Protein AF-A0A1Q6M4X8-F1 (afdb_monomer)

Structure (mmCIF, N/CA/C/O backbone):
data_AF-A0A1Q6M4X8-F1
#
_entry.id   AF-A0A1Q6M4X8-F1
#
loop_
_atom_site.group_PDB
_atom_site.id
_atom_site.type_symbol
_atom_site.label_atom_id
_atom_site.label_alt_id
_atom_site.label_comp_id
_atom_site.label_asym_id
_atom_site.label_entity_id
_atom_site.label_seq_id
_atom_site.pdbx_PDB_ins_code
_atom_site.Cartn_x
_atom_site.Cartn_y
_atom_site.Cartn_z
_atom_site.occupancy
_atom_site.B_iso_or_equiv
_atom_site.auth_seq_id
_atom_site.auth_comp_id
_atom_site.auth_asym_id
_atom_site.auth_atom_id
_atom_site.pdbx_PDB_model_num
ATOM 1 N N . MET A 1 1 ? 5.074 7.601 0.775 1.00 75.25 1 MET A N 1
ATOM 2 C CA . MET A 1 1 ? 4.370 6.452 0.165 1.00 75.25 1 MET A CA 1
ATOM 3 C C . MET A 1 1 ? 2.923 6.453 0.600 1.00 75.25 1 MET A C 1
ATOM 5 O O . MET A 1 1 ? 2.642 6.809 1.739 1.00 75.25 1 MET A O 1
ATOM 9 N N . ILE A 1 2 ? 2.024 6.109 -0.316 1.00 82.75 2 ILE A N 1
ATOM 10 C CA . ILE A 1 2 ? 0.602 5.937 -0.017 1.00 82.75 2 ILE A CA 1
ATOM 11 C C . ILE A 1 2 ? 0.418 4.541 0.592 1.00 82.75 2 ILE A C 1
ATOM 13 O O . ILE A 1 2 ? 1.030 3.585 0.124 1.00 82.75 2 ILE A O 1
ATOM 17 N N . TYR A 1 3 ? -0.395 4.442 1.639 1.00 90.69 3 TYR A N 1
ATOM 18 C CA . TYR A 1 3 ? -0.795 3.194 2.288 1.00 90.69 3 TYR A CA 1
ATOM 19 C C . TYR A 1 3 ? -2.284 3.263 2.619 1.00 90.69 3 TYR A C 1
ATOM 21 O O . TYR A 1 3 ? -2.838 4.357 2.785 1.00 90.69 3 TYR A O 1
ATOM 29 N N . PHE A 1 4 ? -2.946 2.111 2.708 1.00 94.19 4 PHE A N 1
ATOM 30 C CA . PHE A 1 4 ? -4.398 2.058 2.838 1.00 94.19 4 PHE A CA 1
ATOM 31 C C . PHE A 1 4 ? -4.897 2.685 4.145 1.00 94.19 4 PHE A C 1
ATOM 33 O O . PHE A 1 4 ? -5.948 3.320 4.163 1.00 94.19 4 PHE A O 1
ATOM 40 N N . GLY A 1 5 ? -4.111 2.591 5.222 1.00 93.69 5 GLY A N 1
ATOM 41 C CA . GLY A 1 5 ? -4.418 3.208 6.516 1.00 93.69 5 GLY A CA 1
ATOM 42 C C . GLY A 1 5 ? -4.807 4.691 6.438 1.00 93.69 5 GLY A C 1
ATOM 43 O O . GLY A 1 5 ? -5.694 5.111 7.177 1.00 93.69 5 GLY A O 1
ATOM 44 N N . LYS A 1 6 ? -4.239 5.464 5.499 1.00 92.62 6 LYS A N 1
ATOM 45 C CA . LYS A 1 6 ? -4.636 6.864 5.273 1.00 92.62 6 LYS A CA 1
ATOM 46 C C . LYS A 1 6 ? -6.071 6.981 4.744 1.00 92.62 6 LYS A C 1
ATOM 48 O O . LYS A 1 6 ? -6.849 7.751 5.290 1.00 92.62 6 LYS A O 1
ATOM 53 N N . TYR A 1 7 ? -6.440 6.167 3.752 1.00 93.88 7 TYR A N 1
ATOM 54 C CA . TYR A 1 7 ? -7.814 6.115 3.233 1.00 93.88 7 TYR A CA 1
ATOM 55 C C . TYR A 1 7 ? -8.805 5.663 4.302 1.00 93.88 7 TYR A C 1
ATOM 57 O O . TYR A 1 7 ? -9.905 6.199 4.398 1.00 93.88 7 TYR A O 1
ATOM 65 N N . LEU A 1 8 ? -8.411 4.684 5.121 1.00 94.69 8 LEU A N 1
ATOM 66 C CA . LEU A 1 8 ? -9.247 4.225 6.222 1.00 94.69 8 LEU A CA 1
ATOM 67 C C . LEU A 1 8 ? -9.451 5.336 7.258 1.00 94.69 8 LEU A C 1
ATOM 69 O O . LEU A 1 8 ? -10.559 5.502 7.753 1.00 94.69 8 LEU A O 1
ATOM 73 N N . LYS A 1 9 ? -8.416 6.128 7.553 1.00 94.75 9 LYS A N 1
ATOM 74 C CA . LYS A 1 9 ? -8.526 7.280 8.452 1.00 94.75 9 LYS A CA 1
ATOM 75 C C . LYS A 1 9 ? -9.520 8.316 7.920 1.00 94.75 9 LYS A C 1
ATOM 77 O O . LYS A 1 9 ? -10.431 8.691 8.653 1.00 94.75 9 LYS A O 1
ATOM 82 N N . ASP A 1 10 ? -9.394 8.691 6.648 1.00 94.44 10 ASP A N 1
ATOM 83 C CA . ASP A 1 10 ? -10.303 9.640 5.994 1.00 94.44 10 ASP A CA 1
ATOM 84 C C . ASP A 1 10 ? -11.755 9.115 6.001 1.00 94.44 10 ASP A C 1
ATOM 86 O O . ASP A 1 10 ? -12.697 9.859 6.273 1.00 94.44 10 ASP A O 1
ATOM 90 N N . TYR A 1 11 ? -11.948 7.807 5.780 1.00 95.38 11 TYR A N 1
ATOM 91 C CA . TYR A 1 11 ? -13.258 7.155 5.872 1.00 95.38 11 TYR A CA 1
ATOM 92 C C . TYR A 1 11 ? -13.867 7.242 7.280 1.00 95.38 11 TYR A C 1
ATOM 94 O O . TYR A 1 11 ? -15.061 7.521 7.416 1.00 95.38 11 TYR A O 1
ATOM 102 N N . LEU A 1 12 ? -13.071 6.991 8.326 1.00 95.69 12 LEU A N 1
ATOM 103 C CA . LEU A 1 12 ? -13.531 7.055 9.716 1.00 95.69 12 LEU A CA 1
ATOM 104 C C . LEU A 1 12 ? -13.944 8.475 10.106 1.00 95.69 12 LEU A C 1
ATOM 106 O O . LEU A 1 12 ? -14.995 8.652 10.721 1.00 95.69 12 LEU A O 1
ATOM 110 N N . GLU A 1 13 ? -13.152 9.472 9.703 1.00 95.88 13 GLU A N 1
ATOM 111 C CA . GLU A 1 13 ? -13.453 10.890 9.919 1.00 95.88 13 GLU A CA 1
ATOM 112 C C . GLU A 1 13 ? -14.748 11.297 9.203 1.00 95.88 13 GLU A C 1
ATOM 114 O O . GLU A 1 13 ? -15.639 11.872 9.828 1.00 95.88 13 GLU A O 1
ATOM 119 N N . TYR A 1 14 ? -14.908 10.921 7.930 1.00 96.06 14 TYR A N 1
ATOM 120 C CA . TYR A 1 14 ? -16.125 11.198 7.158 1.00 96.06 14 TYR A CA 1
ATOM 121 C C . TYR A 1 14 ? -17.371 10.513 7.737 1.00 96.06 14 TYR A C 1
ATOM 123 O O . TYR A 1 14 ? -18.451 11.100 7.779 1.00 96.06 14 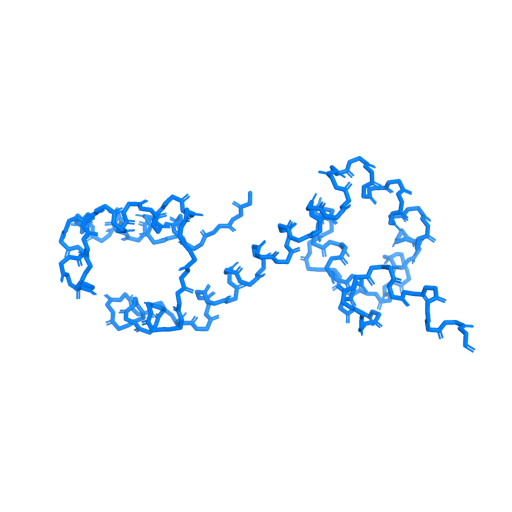TYR A O 1
ATOM 131 N N . SER A 1 15 ? -17.223 9.274 8.209 1.00 94.56 15 SER A N 1
ATOM 132 C CA . SER A 1 15 ? -18.324 8.481 8.769 1.00 94.56 15 SER A CA 1
ATOM 133 C C . SER A 1 15 ? -18.630 8.820 10.232 1.00 94.56 15 SER A C 1
ATOM 135 O O . SER A 1 15 ? -19.538 8.225 10.811 1.00 94.56 15 SER A O 1
ATOM 137 N N . ASN A 1 16 ? -17.869 9.738 10.843 1.00 95.06 16 ASN A N 1
ATOM 138 C CA . ASN A 1 16 ? -17.922 10.066 12.268 1.00 95.06 16 ASN A CA 1
ATOM 139 C C . ASN A 1 16 ? -17.802 8.822 13.179 1.00 95.06 16 ASN A C 1
ATOM 141 O O . ASN A 1 16 ? -18.467 8.721 14.210 1.00 95.06 16 ASN A O 1
ATOM 145 N N . ILE A 1 17 ? -16.969 7.853 12.780 1.00 95.94 17 ILE A N 1
ATOM 146 C CA . ILE A 1 17 ? -16.709 6.619 13.533 1.00 95.94 17 ILE A CA 1
ATOM 147 C C . ILE A 1 17 ? -15.374 6.770 14.255 1.00 95.94 17 ILE A C 1
ATOM 149 O O . ILE A 1 17 ? -14.341 7.041 13.643 1.00 95.94 17 ILE A O 1
ATOM 153 N N . SER A 1 18 ? -15.364 6.543 15.568 1.00 95.62 18 SER A N 1
ATOM 154 C CA . SER A 1 18 ? -14.112 6.587 16.328 1.00 95.62 18 SER A CA 1
ATOM 155 C C . SER A 1 18 ? -13.210 5.386 16.011 1.00 95.62 18 SER A C 1
ATOM 157 O O . SER A 1 18 ? -13.680 4.276 15.753 1.00 95.62 18 SER A O 1
ATOM 159 N N . GLN A 1 19 ? -11.888 5.569 16.106 1.00 94.38 19 GLN A N 1
ATOM 160 C CA . GLN A 1 19 ? -10.931 4.466 15.929 1.00 94.38 19 GLN A CA 1
ATOM 161 C C . GLN A 1 19 ? -11.186 3.319 16.917 1.00 94.38 19 GLN A C 1
ATOM 163 O O . GLN A 1 19 ? -11.056 2.153 16.556 1.00 94.38 19 GLN A O 1
ATOM 168 N N . THR A 1 20 ? -11.562 3.645 18.157 1.00 95.81 20 THR A N 1
ATOM 169 C CA . THR A 1 20 ? -11.877 2.668 19.208 1.00 95.81 20 THR A CA 1
ATOM 170 C C . THR A 1 20 ? -13.090 1.825 18.838 1.00 95.81 20 THR A C 1
ATOM 172 O O . THR A 1 20 ? -13.057 0.603 18.961 1.00 95.81 20 THR A O 1
ATOM 175 N N . GLU A 1 21 ? -14.148 2.467 18.347 1.00 96.00 21 GLU A N 1
ATOM 176 C CA . GLU A 1 21 ? -15.356 1.779 17.903 1.00 96.00 21 GLU A CA 1
ATOM 177 C C . GLU A 1 21 ? -15.077 0.887 16.691 1.00 96.00 21 GLU A C 1
ATOM 179 O O . GLU A 1 21 ? -15.477 -0.277 16.670 1.00 96.00 21 GLU A O 1
ATOM 184 N N . PHE A 1 22 ? -14.342 1.391 15.697 1.00 96.50 22 PHE A N 1
ATOM 185 C CA . PHE A 1 22 ? -13.997 0.596 14.522 1.00 96.50 22 PHE A CA 1
ATOM 186 C C . PHE A 1 22 ? -13.084 -0.590 14.876 1.00 96.50 22 PHE A C 1
ATOM 188 O O . PHE A 1 22 ? -13.282 -1.690 14.365 1.00 96.50 22 PHE A O 1
ATOM 195 N N . ALA A 1 23 ? -12.137 -0.408 15.804 1.00 96.25 23 ALA A N 1
ATOM 196 C CA . ALA A 1 23 ? -11.296 -1.489 16.325 1.00 96.25 23 ALA A CA 1
ATOM 197 C C . ALA A 1 23 ? -12.129 -2.586 17.001 1.00 96.25 23 ALA A C 1
ATOM 199 O O . ALA A 1 23 ? -11.926 -3.769 16.727 1.00 96.25 23 ALA A O 1
ATOM 200 N N . MET A 1 24 ? -13.117 -2.192 17.812 1.00 96.25 24 MET A N 1
ATOM 201 C CA . MET A 1 24 ? -14.055 -3.117 18.446 1.00 96.25 24 MET A CA 1
ATOM 202 C C . MET A 1 24 ? -14.865 -3.904 17.404 1.00 96.25 24 MET A C 1
ATOM 204 O O . MET A 1 24 ? -14.963 -5.123 17.514 1.00 96.25 24 MET A O 1
ATOM 208 N N . ARG A 1 25 ? -15.383 -3.240 16.359 1.00 94.94 25 ARG A N 1
ATOM 209 C CA . ARG A 1 25 ? -16.110 -3.897 15.251 1.00 94.94 25 ARG A CA 1
ATOM 210 C C . ARG A 1 25 ? -15.231 -4.872 14.458 1.00 94.94 25 ARG A C 1
ATOM 212 O O . ARG A 1 25 ? -15.727 -5.888 13.985 1.00 94.94 25 ARG A O 1
ATOM 219 N N . MET A 1 26 ? -13.942 -4.564 14.328 1.00 94.38 26 MET A N 1
ATOM 220 C CA . MET A 1 26 ? -12.931 -5.420 13.697 1.00 94.38 26 MET A CA 1
ATOM 221 C C . MET A 1 26 ? -12.451 -6.569 14.599 1.00 94.38 26 MET A C 1
ATOM 223 O O . MET A 1 26 ? -11.740 -7.447 14.117 1.00 94.38 26 MET A O 1
ATOM 227 N N . GLY A 1 27 ? -12.786 -6.564 15.895 1.00 94.31 27 GLY A N 1
ATOM 228 C CA . GLY A 1 27 ? -12.283 -7.548 16.857 1.00 94.31 27 GLY A CA 1
ATOM 229 C C . GLY A 1 27 ? -10.791 -7.401 17.177 1.00 94.31 27 GLY A C 1
A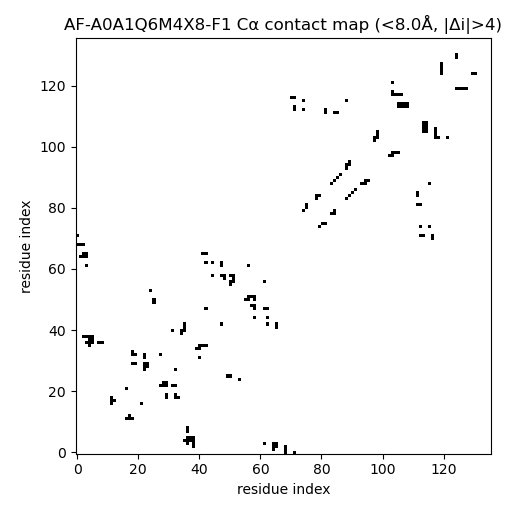TOM 230 O O . GLY A 1 27 ? -10.150 -8.378 17.559 1.00 94.31 27 GLY A O 1
ATOM 231 N N . ILE A 1 28 ? -10.218 -6.202 17.019 1.00 94.75 28 ILE A N 1
ATOM 232 C CA . ILE A 1 28 ? -8.798 -5.929 17.289 1.00 94.75 28 ILE A CA 1
ATOM 233 C C . ILE A 1 28 ? -8.619 -4.863 18.372 1.00 94.75 28 ILE A C 1
ATOM 235 O O . ILE A 1 28 ? -9.536 -4.118 18.715 1.00 94.75 28 ILE A O 1
ATOM 239 N N . THR A 1 29 ? -7.408 -4.760 18.919 1.00 95.50 29 THR A N 1
ATOM 240 C CA . THR A 1 29 ? -7.098 -3.723 19.910 1.00 95.50 29 THR A CA 1
ATOM 241 C C . THR A 1 29 ? -7.028 -2.339 19.260 1.00 95.50 29 THR A C 1
ATOM 243 O O . THR A 1 29 ? -6.618 -2.196 18.106 1.00 95.50 29 THR A O 1
ATOM 246 N N . GLN A 1 30 ? -7.345 -1.287 20.022 1.00 94.94 30 GLN A N 1
ATOM 247 C CA . GLN A 1 30 ? -7.175 0.099 19.562 1.00 94.94 30 GLN A CA 1
ATOM 248 C C . GLN A 1 30 ? -5.717 0.392 19.162 1.00 94.94 30 GLN A C 1
ATOM 250 O O . GLN A 1 30 ? -5.470 1.121 18.204 1.00 94.94 30 GLN A O 1
ATOM 255 N N . LYS A 1 31 ? -4.745 -0.219 19.855 1.00 95.62 31 LYS A N 1
ATOM 256 C CA . LYS A 1 31 ? -3.323 -0.126 19.499 1.00 95.62 31 LYS A CA 1
ATOM 257 C C . LYS A 1 31 ? -3.065 -0.667 18.090 1.00 95.62 31 LYS A C 1
ATOM 259 O O . LYS A 1 31 ? -2.445 0.026 17.292 1.00 95.62 31 LYS A O 1
ATOM 264 N N . HIS A 1 32 ? -3.576 -1.859 17.781 1.00 94.31 32 HIS A N 1
ATOM 265 C CA . HIS A 1 32 ? -3.430 -2.469 16.460 1.00 94.31 32 HIS A CA 1
ATOM 266 C C . HIS A 1 32 ? -4.118 -1.616 15.381 1.00 94.31 32 HIS A C 1
ATOM 268 O O . HIS A 1 32 ? -3.528 -1.343 14.341 1.00 94.31 32 HIS A O 1
ATOM 274 N N . MET A 1 33 ? -5.318 -1.093 15.656 1.00 95.25 33 MET A N 1
ATOM 275 C CA . MET A 1 33 ? -5.987 -0.153 14.751 1.00 95.25 33 MET A CA 1
ATOM 276 C C . MET A 1 33 ? -5.120 1.077 14.459 1.00 95.25 33 MET A C 1
ATOM 278 O O . MET A 1 33 ? -4.933 1.445 13.303 1.00 95.25 33 MET A O 1
ATOM 282 N N . ASN A 1 34 ? -4.529 1.684 15.488 1.00 94.94 34 ASN A N 1
ATOM 283 C CA . ASN A 1 34 ? -3.638 2.826 15.311 1.00 94.94 34 ASN A CA 1
ATOM 284 C C . ASN A 1 34 ? -2.388 2.466 14.484 1.00 94.94 34 ASN A C 1
ATOM 286 O O . ASN A 1 34 ? -1.928 3.269 13.678 1.00 94.94 34 ASN A O 1
ATOM 290 N N . GLU A 1 35 ? -1.831 1.266 14.640 1.00 95.00 35 GLU A N 1
ATOM 291 C CA . GLU A 1 35 ? -0.710 0.804 13.813 1.00 95.00 35 GLU A CA 1
ATOM 292 C C . GLU A 1 35 ? -1.107 0.635 12.337 1.00 95.00 35 GLU A C 1
ATOM 294 O O . GLU A 1 35 ? -0.360 1.080 11.464 1.00 95.00 35 GLU A O 1
ATOM 299 N N . ILE A 1 36 ? -2.300 0.098 12.053 1.00 93.62 36 ILE A N 1
ATOM 300 C CA . ILE A 1 36 ? -2.855 -0.004 10.690 1.00 93.62 36 ILE A CA 1
ATOM 301 C C . ILE A 1 36 ? -3.050 1.392 10.082 1.00 93.62 36 ILE A C 1
ATOM 303 O O . ILE A 1 36 ? -2.588 1.659 8.973 1.00 93.62 36 ILE A O 1
ATOM 307 N N . LEU A 1 37 ? -3.681 2.310 10.820 1.00 93.44 37 LEU A N 1
ATOM 308 C CA . LEU A 1 37 ? -3.962 3.676 10.357 1.00 93.44 37 LEU A CA 1
ATOM 309 C C . LEU A 1 37 ? -2.702 4.505 10.096 1.00 93.44 37 LEU A C 1
ATOM 311 O O . LEU A 1 37 ? -2.767 5.472 9.344 1.00 93.44 37 LEU A O 1
ATOM 315 N N . ASN A 1 38 ? -1.568 4.130 10.691 1.00 92.38 38 ASN A N 1
ATOM 316 C CA . ASN A 1 38 ? -0.269 4.763 10.460 1.00 92.38 38 ASN A CA 1
ATOM 317 C C . ASN A 1 38 ? 0.638 3.961 9.507 1.00 92.38 38 ASN A C 1
ATOM 319 O O . ASN A 1 38 ? 1.809 4.310 9.358 1.00 92.38 38 ASN A O 1
ATOM 323 N N . GLY A 1 39 ? 0.139 2.879 8.897 1.00 89.50 39 GLY A N 1
ATOM 324 C CA . GLY A 1 39 ? 0.902 2.057 7.953 1.00 89.50 39 GLY A CA 1
ATOM 325 C C . GLY A 1 39 ? 2.068 1.292 8.586 1.00 89.50 39 GLY A C 1
ATOM 326 O O . GLY A 1 39 ? 3.014 0.937 7.891 1.00 89.50 39 GLY A O 1
ATOM 327 N N . LYS A 1 40 ? 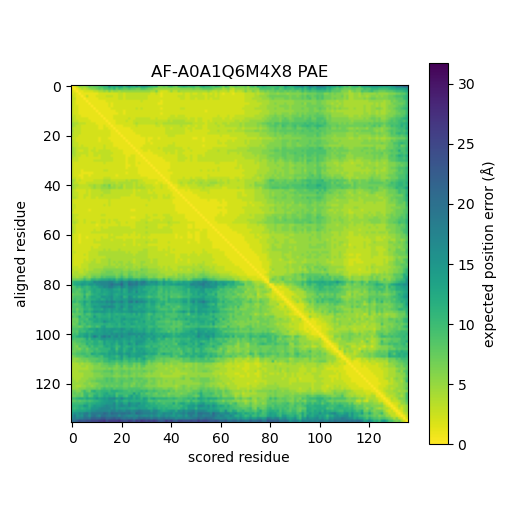2.033 1.060 9.906 1.00 89.31 40 LYS A N 1
ATOM 328 C CA . LYS A 1 40 ? 3.063 0.302 10.640 1.00 89.31 40 LYS A CA 1
ATOM 329 C C . LYS A 1 40 ? 2.845 -1.207 10.582 1.00 89.31 40 LYS A C 1
ATOM 331 O O . LYS A 1 40 ? 3.793 -1.962 10.770 1.00 89.31 40 LYS A O 1
ATOM 336 N N . THR A 1 41 ? 1.610 -1.625 10.320 1.00 88.94 41 THR A N 1
ATOM 337 C CA . THR A 1 41 ? 1.222 -3.032 10.224 1.00 88.94 41 THR A CA 1
ATOM 338 C C . THR A 1 41 ? 0.652 -3.309 8.844 1.00 88.94 41 THR A C 1
ATOM 340 O O . THR A 1 41 ? -0.194 -2.561 8.354 1.00 88.94 41 THR A O 1
ATOM 343 N N . ASN A 1 42 ? 1.111 -4.397 8.225 1.00 87.94 42 ASN A N 1
ATOM 344 C CA . ASN A 1 42 ? 0.576 -4.857 6.949 1.00 87.94 42 ASN A CA 1
ATOM 345 C C . ASN A 1 42 ? -0.858 -5.360 7.129 1.00 87.94 42 ASN A C 1
ATOM 347 O O . ASN A 1 42 ? -1.160 -6.087 8.075 1.00 87.94 42 ASN A O 1
ATOM 351 N N . ILE A 1 43 ? -1.725 -5.016 6.182 1.00 92.19 43 ILE A N 1
ATOM 352 C CA . ILE A 1 43 ? -3.104 -5.498 6.164 1.00 92.19 43 ILE A CA 1
ATOM 353 C C . ILE A 1 43 ? -3.115 -6.905 5.569 1.00 92.19 43 ILE A C 1
ATOM 355 O O . ILE A 1 43 ? -2.718 -7.108 4.422 1.00 92.19 43 ILE A O 1
ATOM 359 N N . THR A 1 44 ? -3.563 -7.888 6.349 1.00 92.50 44 THR A N 1
ATOM 360 C CA . THR A 1 44 ? -3.734 -9.264 5.865 1.00 92.50 44 THR A CA 1
ATOM 361 C C . THR A 1 44 ? -4.981 -9.388 4.986 1.00 92.50 44 THR A C 1
ATOM 363 O O . THR A 1 44 ? -5.868 -8.533 5.015 1.00 92.50 44 THR A O 1
ATOM 366 N N . LEU A 1 45 ? -5.093 -10.484 4.228 1.00 93.44 45 LEU A N 1
ATOM 367 C CA . LEU A 1 45 ? -6.297 -10.774 3.435 1.00 93.44 45 LEU A CA 1
ATOM 368 C C . LEU A 1 45 ? -7.562 -10.815 4.306 1.00 93.44 45 LEU A C 1
ATOM 370 O O . LEU A 1 45 ? -8.595 -10.272 3.925 1.00 93.44 45 LEU A O 1
ATOM 374 N N . GLU A 1 46 ? -7.460 -11.407 5.496 1.00 93.62 46 GLU A N 1
ATOM 375 C CA . GLU A 1 46 ? -8.555 -11.468 6.465 1.00 93.62 46 GLU A CA 1
ATOM 376 C C . GLU A 1 46 ? -8.948 -10.071 6.964 1.00 93.62 46 GLU A C 1
ATOM 378 O O . GLU A 1 46 ? -10.128 -9.725 6.985 1.00 93.62 46 GLU A O 1
ATOM 383 N N . MET A 1 47 ? -7.965 -9.222 7.290 1.00 94.38 47 MET A N 1
ATOM 384 C CA . MET A 1 47 ? -8.232 -7.833 7.668 1.00 94.38 47 MET A CA 1
ATOM 385 C C . MET A 1 47 ? -8.904 -7.063 6.530 1.00 94.38 47 MET A C 1
ATOM 387 O O . MET A 1 47 ? -9.864 -6.340 6.780 1.00 94.38 47 MET A O 1
ATOM 391 N N . ALA A 1 48 ? -8.442 -7.231 5.288 1.00 95.88 48 ALA A N 1
ATOM 392 C CA . ALA A 1 48 ? -9.041 -6.584 4.125 1.00 95.88 48 ALA A CA 1
ATOM 393 C C . ALA A 1 48 ? -10.502 -7.022 3.915 1.00 95.88 48 ALA A C 1
ATOM 395 O O . ALA A 1 48 ? -11.356 -6.174 3.661 1.00 95.88 48 ALA A O 1
ATOM 396 N N . ALA A 1 49 ? -10.811 -8.312 4.080 1.00 95.94 49 ALA A N 1
ATOM 397 C CA . ALA A 1 49 ? -12.180 -8.824 4.001 1.00 95.94 49 ALA A CA 1
ATOM 398 C C . ALA A 1 49 ? -13.079 -8.261 5.118 1.00 95.94 49 ALA A C 1
ATOM 400 O O . ALA A 1 49 ? -14.221 -7.869 4.869 1.00 95.94 49 ALA A O 1
ATOM 401 N N . ASN A 1 50 ? -12.556 -8.158 6.344 1.00 95.50 50 ASN A N 1
ATOM 402 C CA . ASN A 1 50 ? -13.285 -7.560 7.463 1.00 95.50 50 ASN A CA 1
ATOM 403 C C . ASN A 1 50 ? -13.539 -6.060 7.244 1.00 95.50 50 ASN A C 1
ATOM 405 O O . ASN A 1 50 ? -14.654 -5.588 7.467 1.00 95.50 50 ASN A O 1
ATOM 409 N N . ILE A 1 51 ? -12.546 -5.317 6.742 1.00 95.69 51 ILE A N 1
ATOM 410 C CA . ILE A 1 51 ? -12.706 -3.901 6.384 1.00 95.69 51 ILE A CA 1
ATOM 411 C C . ILE A 1 51 ? -13.759 -3.746 5.283 1.00 95.69 51 ILE A C 1
ATOM 413 O O . ILE A 1 51 ? -14.628 -2.885 5.406 1.00 95.69 51 ILE A O 1
ATOM 417 N N . GLU A 1 52 ? -13.737 -4.582 4.242 1.00 96.75 52 GLU A N 1
ATOM 418 C CA . GLU A 1 52 ? -14.750 -4.564 3.180 1.00 96.75 52 GLU A CA 1
ATOM 419 C C . GLU A 1 52 ? -16.153 -4.768 3.746 1.00 96.75 52 GLU A C 1
ATOM 421 O O . GLU A 1 52 ? -17.061 -3.995 3.447 1.00 96.75 52 GLU A O 1
ATOM 426 N N . ARG A 1 53 ? -16.324 -5.743 4.640 1.00 95.81 53 ARG A N 1
ATOM 427 C CA . ARG A 1 53 ? -17.610 -5.996 5.295 1.00 95.81 53 ARG A CA 1
ATOM 428 C C . ARG A 1 53 ? -18.112 -4.804 6.116 1.00 95.81 53 ARG A C 1
ATOM 430 O O . ARG A 1 53 ? -19.319 -4.595 6.193 1.00 95.81 53 ARG A O 1
ATOM 437 N N . LEU A 1 54 ? -17.215 -4.045 6.747 1.00 94.88 54 LEU A N 1
ATOM 438 C CA . LEU A 1 54 ? -17.576 -2.913 7.611 1.00 94.88 54 LEU A CA 1
ATOM 439 C C . LEU A 1 54 ? -17.714 -1.574 6.876 1.00 94.88 54 LEU A C 1
ATOM 441 O O . LEU A 1 54 ? -18.367 -0.672 7.398 1.00 94.88 54 LEU A O 1
ATOM 445 N N . THR A 1 55 ? -17.076 -1.423 5.715 1.00 94.69 55 THR A N 1
ATOM 446 C CA . THR A 1 55 ? -16.954 -0.131 5.010 1.00 94.69 55 THR A CA 1
ATOM 447 C C . THR A 1 55 ? -17.504 -0.144 3.587 1.00 94.69 55 THR A C 1
ATOM 449 O O . THR A 1 55 ? -17.719 0.911 2.999 1.00 94.69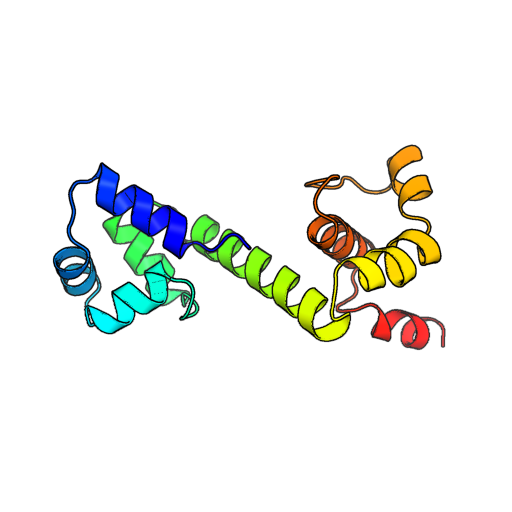 55 THR A O 1
ATOM 452 N N . GLY A 1 56 ? -17.696 -1.326 2.999 1.00 94.62 56 GLY A N 1
ATOM 453 C CA . GLY A 1 56 ? -18.006 -1.499 1.579 1.00 94.62 56 GLY A CA 1
ATOM 454 C C . GLY A 1 56 ? -16.813 -1.269 0.641 1.00 94.62 56 GLY A C 1
ATOM 455 O O . GLY A 1 56 ? -16.953 -1.419 -0.573 1.00 94.62 56 GLY A O 1
ATOM 456 N N . ILE A 1 57 ? -15.633 -0.917 1.164 1.00 95.25 57 ILE A N 1
ATOM 457 C CA . ILE A 1 57 ? -14.423 -0.740 0.359 1.00 95.25 57 ILE A CA 1
ATOM 458 C C . ILE A 1 57 ? -13.907 -2.117 -0.051 1.00 95.25 57 ILE A C 1
ATOM 460 O O . ILE A 1 57 ? -13.480 -2.897 0.794 1.00 95.25 57 ILE A O 1
ATOM 464 N N . LYS A 1 58 ? -13.909 -2.403 -1.355 1.00 96.81 58 LYS A N 1
ATOM 465 C CA . LYS A 1 58 ? -13.499 -3.709 -1.891 1.00 96.81 58 LYS A CA 1
ATOM 466 C C . LYS A 1 58 ? -12.115 -4.119 -1.389 1.00 96.81 58 LYS A C 1
ATOM 468 O O . LYS A 1 58 ? -11.145 -3.391 -1.606 1.00 96.81 58 LYS A O 1
ATOM 473 N N . SER A 1 59 ? -11.991 -5.322 -0.835 1.00 95.38 59 SER A N 1
ATOM 474 C CA . SER A 1 59 ? -10.714 -5.899 -0.391 1.00 95.38 59 SER A CA 1
ATOM 475 C C . SER A 1 59 ? -9.666 -5.919 -1.504 1.00 95.38 59 SER A C 1
ATOM 477 O O . SER A 1 59 ? -8.497 -5.637 -1.251 1.00 95.38 59 SER A O 1
ATOM 479 N N . SER A 1 60 ? -10.076 -6.136 -2.758 1.00 95.06 60 SER A N 1
ATOM 480 C CA . SER A 1 60 ? -9.188 -6.060 -3.925 1.00 95.06 60 SER A CA 1
ATOM 481 C C . SER A 1 60 ? -8.494 -4.700 -4.055 1.00 95.06 60 SER A C 1
ATOM 483 O O . SER A 1 60 ? -7.323 -4.638 -4.421 1.00 95.06 60 SER A O 1
ATOM 485 N N . PHE A 1 61 ? -9.197 -3.609 -3.737 1.00 94.75 61 PHE A N 1
ATOM 486 C CA . PHE A 1 61 ? -8.621 -2.268 -3.738 1.00 94.75 61 PHE A CA 1
ATOM 487 C C . PHE A 1 61 ? -7.626 -2.102 -2.585 1.00 94.75 61 PHE A C 1
ATOM 489 O O . PHE A 1 61 ? -6.499 -1.673 -2.822 1.00 94.75 61 PHE A O 1
ATOM 496 N N . ILE A 1 62 ? -7.999 -2.524 -1.373 1.00 94.88 62 ILE A N 1
ATOM 497 C CA . ILE A 1 62 ? -7.129 -2.500 -0.183 1.00 94.88 62 ILE A CA 1
ATOM 498 C C . ILE A 1 62 ? -5.800 -3.204 -0.477 1.00 94.88 62 ILE A C 1
ATOM 500 O O . ILE A 1 62 ? -4.724 -2.629 -0.316 1.00 94.88 62 ILE A O 1
ATOM 504 N N . ILE A 1 63 ? -5.893 -4.431 -0.990 1.00 94.12 63 ILE A N 1
ATOM 505 C CA . ILE A 1 63 ? -4.747 -5.265 -1.351 1.00 94.12 63 ILE A CA 1
ATOM 506 C C . ILE A 1 63 ? -3.922 -4.599 -2.455 1.00 94.12 63 ILE A C 1
ATOM 508 O O . ILE A 1 63 ? -2.699 -4.602 -2.383 1.00 94.12 63 ILE A O 1
ATOM 512 N N . SER A 1 64 ? -4.557 -3.987 -3.460 1.00 92.44 64 SER A N 1
ATOM 513 C CA . SER A 1 64 ? -3.828 -3.309 -4.540 1.00 92.44 64 SER A CA 1
ATOM 514 C C . SER A 1 64 ? -2.987 -2.125 -4.047 1.00 92.44 64 SER A C 1
ATOM 516 O O . SER A 1 64 ? -1.850 -1.955 -4.494 1.00 92.44 64 SER A O 1
ATOM 518 N N . VAL A 1 65 ? -3.506 -1.346 -3.090 1.00 92.44 65 VAL A N 1
ATOM 519 C CA . VAL A 1 65 ? -2.791 -0.210 -2.491 1.00 92.44 65 VAL A CA 1
ATOM 520 C C . VAL A 1 65 ? -1.598 -0.707 -1.675 1.00 92.44 65 VAL A C 1
ATOM 522 O O . VAL A 1 65 ? -0.487 -0.206 -1.846 1.00 92.44 65 VAL A O 1
ATOM 525 N N . GLU A 1 66 ? -1.799 -1.727 -0.837 1.00 92.81 66 GLU A N 1
ATOM 526 C CA . GLU A 1 66 ? -0.721 -2.309 -0.030 1.00 92.81 66 GLU A CA 1
ATOM 527 C C . GLU A 1 66 ? 0.342 -3.011 -0.886 1.00 92.81 66 GLU A C 1
ATOM 529 O O . GLU A 1 66 ? 1.534 -2.855 -0.631 1.00 92.81 66 GLU A O 1
ATOM 534 N N . ASN A 1 67 ? -0.051 -3.702 -1.958 1.00 91.38 67 ASN A N 1
ATOM 535 C CA . ASN A 1 67 ? 0.894 -4.305 -2.898 1.00 91.38 67 ASN A CA 1
ATOM 536 C C . ASN A 1 67 ? 1.757 -3.243 -3.586 1.00 91.38 67 ASN A C 1
ATOM 538 O O . ASN A 1 67 ? 2.977 -3.386 -3.642 1.00 91.38 67 ASN A O 1
ATOM 542 N N . SER A 1 68 ? 1.147 -2.154 -4.071 1.00 89.31 68 SER A N 1
ATOM 543 C CA . SER A 1 68 ? 1.895 -1.038 -4.664 1.00 89.31 68 SER A CA 1
ATOM 544 C C . SER A 1 68 ? 2.904 -0.456 -3.674 1.00 89.31 68 SER A C 1
ATOM 546 O O . SER A 1 68 ? 4.049 -0.190 -4.038 1.00 89.31 68 SER A O 1
ATOM 548 N N . ARG A 1 69 ? 2.509 -0.314 -2.405 1.00 90.19 69 ARG A N 1
ATOM 549 C CA . ARG A 1 69 ? 3.405 0.127 -1.339 1.00 90.19 69 ARG A CA 1
ATOM 550 C C . ARG A 1 69 ? 4.589 -0.825 -1.174 1.00 90.19 69 ARG A C 1
ATOM 552 O O . ARG A 1 69 ? 5.724 -0.374 -1.254 1.00 90.19 69 ARG A O 1
ATOM 559 N N . ILE A 1 70 ? 4.344 -2.121 -1.007 1.00 89.31 70 ILE A N 1
ATOM 560 C CA . ILE A 1 70 ? 5.403 -3.122 -0.803 1.00 89.31 70 ILE A CA 1
ATOM 561 C C . ILE A 1 70 ? 6.420 -3.107 -1.954 1.00 89.31 70 ILE A C 1
ATOM 563 O O . ILE A 1 70 ? 7.621 -3.108 -1.691 1.00 89.31 70 ILE A O 1
ATOM 567 N N . LEU A 1 71 ? 5.959 -3.017 -3.207 1.00 88.69 71 LEU A N 1
ATOM 568 C CA . LEU A 1 71 ? 6.835 -2.940 -4.385 1.00 88.69 71 LEU A CA 1
ATOM 569 C C . LEU A 1 71 ? 7.711 -1.678 -4.388 1.00 88.69 71 LEU A C 1
ATOM 571 O O . LEU A 1 71 ? 8.894 -1.725 -4.713 1.00 88.69 71 LEU A O 1
ATOM 575 N N . LYS A 1 72 ? 7.154 -0.528 -3.998 1.00 88.50 72 LYS A N 1
ATOM 576 C CA . LYS A 1 72 ? 7.932 0.717 -3.885 1.00 88.50 72 LYS A CA 1
ATOM 577 C C . LYS A 1 72 ? 8.970 0.628 -2.764 1.00 88.50 72 LYS A C 1
ATOM 579 O O . LYS A 1 72 ? 10.095 1.091 -2.922 1.00 88.50 72 LYS A O 1
ATOM 584 N N . GLU A 1 73 ? 8.604 0.008 -1.645 1.00 88.31 73 GLU A N 1
ATOM 585 C CA . GLU A 1 73 ? 9.492 -0.231 -0.505 1.00 88.31 73 GLU A CA 1
ATOM 586 C C . GLU A 1 73 ? 10.643 -1.183 -0.849 1.00 88.31 73 GLU A C 1
ATOM 588 O O . GLU A 1 73 ? 11.763 -0.949 -0.399 1.00 88.31 73 GLU A O 1
ATOM 593 N N . SER A 1 74 ? 10.398 -2.237 -1.636 1.00 86.44 74 SER A N 1
ATOM 594 C CA . SER A 1 74 ? 11.457 -3.165 -2.052 1.00 86.44 74 SER A CA 1
ATOM 595 C C . SER A 1 74 ? 12.479 -2.476 -2.951 1.00 86.44 74 SER A C 1
ATOM 597 O O . SER A 1 74 ? 13.671 -2.572 -2.681 1.00 86.44 74 SER A O 1
ATOM 599 N N . ILE A 1 75 ? 12.021 -1.684 -3.925 1.00 84.75 75 ILE A N 1
ATOM 600 C CA . ILE A 1 75 ? 12.906 -0.897 -4.797 1.00 84.75 75 ILE A CA 1
ATOM 601 C C . ILE A 1 75 ? 13.743 0.087 -3.970 1.00 84.75 75 ILE A C 1
ATOM 603 O O . ILE A 1 75 ? 14.949 0.198 -4.164 1.00 84.75 75 ILE A O 1
ATOM 607 N N . LEU A 1 76 ? 13.141 0.785 -3.002 1.00 85.44 76 LEU A N 1
ATOM 608 C CA . LEU A 1 76 ? 13.895 1.698 -2.137 1.00 85.44 76 LEU A CA 1
ATOM 609 C C . LEU A 1 76 ? 14.921 0.977 -1.256 1.00 85.44 76 LEU A C 1
ATOM 611 O O . LEU A 1 76 ? 15.982 1.532 -0.992 1.00 85.44 76 LEU A O 1
ATOM 615 N N . LYS A 1 77 ? 14.629 -0.243 -0.795 1.00 85.25 77 LYS A N 1
ATOM 616 C CA . LYS A 1 77 ? 15.591 -1.043 -0.023 1.00 85.25 77 LYS A CA 1
ATOM 617 C C . LYS A 1 77 ? 16.771 -1.506 -0.872 1.00 85.25 77 LYS A 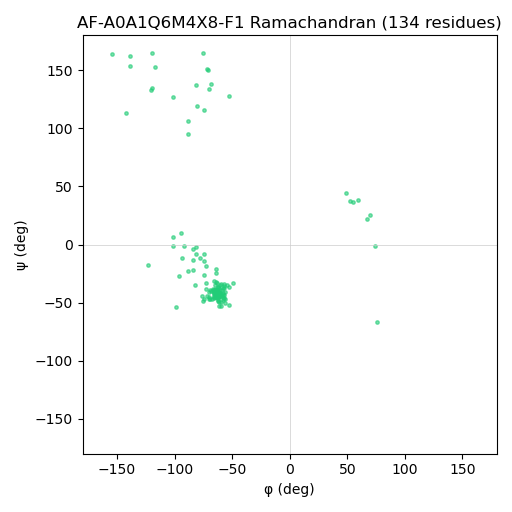C 1
ATOM 619 O O . LYS A 1 77 ? 17.888 -1.497 -0.371 1.00 85.25 77 LYS A O 1
ATOM 624 N N . GLU A 1 78 ? 16.523 -1.898 -2.118 1.00 80.38 78 GLU A N 1
ATOM 625 C CA . GLU A 1 78 ? 17.559 -2.391 -3.033 1.00 80.38 78 GLU A CA 1
ATOM 626 C C . GLU A 1 78 ? 18.438 -1.254 -3.569 1.00 80.38 78 GLU A C 1
ATOM 628 O O . GLU A 1 78 ? 19.661 -1.342 -3.520 1.00 80.38 78 GLU A O 1
ATOM 633 N N . TYR A 1 79 ? 17.832 -0.153 -4.017 1.00 77.69 79 TYR A N 1
ATOM 634 C CA . TYR A 1 79 ? 18.545 0.941 -4.691 1.00 77.69 79 TYR A CA 1
ATOM 635 C C . TYR A 1 79 ? 18.815 2.153 -3.786 1.00 77.69 79 TYR A C 1
ATOM 637 O O . TYR A 1 79 ? 19.428 3.131 -4.213 1.00 77.69 79 TYR A O 1
ATOM 645 N N . GLY A 1 80 ? 18.363 2.113 -2.532 1.00 79.12 80 GLY A N 1
ATOM 646 C CA . GLY A 1 80 ? 18.629 3.110 -1.496 1.00 79.12 80 GLY A CA 1
ATOM 647 C C . GLY A 1 80 ? 17.838 4.410 -1.647 1.00 79.12 80 GLY A C 1
ATOM 648 O O . GLY A 1 80 ? 17.019 4.750 -0.792 1.00 79.12 80 GLY A O 1
ATOM 649 N N . ASN A 1 81 ? 18.102 5.185 -2.703 1.00 78.31 81 ASN A N 1
ATOM 650 C CA . ASN A 1 81 ? 17.490 6.499 -2.897 1.00 78.31 81 ASN A CA 1
ATOM 651 C C . ASN A 1 81 ? 17.073 6.771 -4.351 1.00 78.31 81 ASN A C 1
ATOM 653 O O . ASN A 1 81 ? 17.528 6.140 -5.301 1.00 78.31 81 ASN A O 1
ATOM 657 N N . LEU A 1 82 ? 16.194 7.763 -4.508 1.00 75.12 82 LEU A N 1
ATOM 658 C CA . LEU A 1 82 ? 15.643 8.190 -5.798 1.00 75.12 82 LEU A CA 1
ATOM 659 C C . LEU A 1 82 ? 16.724 8.664 -6.788 1.00 75.12 82 LEU A C 1
ATOM 661 O O . LEU A 1 82 ? 16.628 8.422 -7.988 1.00 75.12 82 LEU A O 1
ATOM 665 N N . GLN A 1 83 ? 17.791 9.291 -6.287 1.00 73.81 83 GLN A N 1
ATOM 666 C CA . GLN A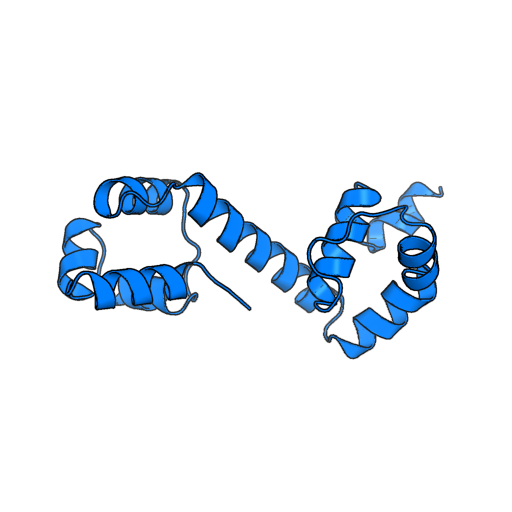 1 83 ? 18.898 9.770 -7.118 1.00 73.81 83 GLN A CA 1
ATOM 667 C C . GLN A 1 83 ? 19.630 8.605 -7.800 1.00 73.81 83 GLN A C 1
ATOM 669 O O . GLN A 1 83 ? 19.878 8.640 -9.004 1.00 73.81 83 GLN A O 1
ATOM 674 N N . HIS A 1 84 ? 19.916 7.554 -7.035 1.00 74.75 84 HIS A N 1
ATOM 675 C CA . HIS A 1 84 ? 20.566 6.343 -7.511 1.00 74.75 84 HIS A CA 1
ATOM 676 C C . HIS A 1 84 ? 19.677 5.596 -8.507 1.00 74.75 84 HIS A C 1
ATOM 678 O O . HIS A 1 84 ? 20.131 5.213 -9.578 1.00 74.75 84 HIS A O 1
ATOM 684 N N . ILE A 1 85 ? 18.375 5.506 -8.224 1.00 76.38 85 ILE A N 1
ATOM 685 C CA . ILE A 1 85 ? 17.375 4.936 -9.139 1.00 76.38 85 ILE A CA 1
ATOM 686 C C . ILE A 1 85 ? 17.362 5.678 -10.485 1.00 76.38 85 ILE A C 1
ATOM 688 O O . ILE A 1 85 ? 17.382 5.063 -11.553 1.00 76.38 85 ILE A O 1
ATOM 692 N N . LYS A 1 86 ? 17.374 7.014 -10.463 1.00 74.31 86 LYS A N 1
ATOM 693 C CA . LYS A 1 86 ? 17.471 7.840 -11.675 1.00 74.31 86 LYS A CA 1
ATOM 694 C C . LYS A 1 86 ? 18.736 7.552 -12.478 1.00 74.31 86 LYS A C 1
ATOM 696 O O . LYS A 1 86 ? 18.693 7.479 -13.705 1.00 74.31 86 LYS A O 1
ATOM 701 N N . GLU A 1 87 ? 19.873 7.436 -11.814 1.00 75.38 87 GLU A N 1
ATOM 702 C CA . GLU A 1 87 ? 21.150 7.261 -12.499 1.00 75.38 87 GLU A CA 1
ATOM 703 C C . GLU A 1 87 ? 21.342 5.839 -13.017 1.00 75.38 87 GLU A C 1
ATOM 705 O O . GLU A 1 87 ? 21.714 5.671 -14.177 1.00 75.38 87 GLU A O 1
ATOM 710 N N . GLU A 1 88 ? 21.025 4.830 -12.215 1.00 75.31 88 GLU A N 1
ATOM 711 C CA . GLU A 1 88 ? 21.229 3.433 -12.581 1.00 75.31 88 GLU A CA 1
ATOM 712 C C . GLU A 1 88 ? 20.121 2.853 -13.444 1.00 75.31 88 GLU A C 1
ATOM 714 O O . GLU A 1 88 ? 20.415 2.030 -14.300 1.00 75.31 88 GLU A O 1
ATOM 719 N N . ILE A 1 89 ? 18.858 3.243 -13.253 1.00 76.06 89 ILE A N 1
ATOM 720 C CA . ILE A 1 89 ? 17.741 2.616 -13.971 1.00 76.06 89 ILE A CA 1
ATOM 721 C C . ILE A 1 89 ? 17.334 3.479 -15.162 1.00 76.06 89 ILE A C 1
ATOM 723 O O . ILE A 1 89 ? 17.332 3.007 -16.301 1.00 76.06 89 ILE A O 1
ATOM 727 N N . ILE A 1 90 ? 17.043 4.766 -14.941 1.00 76.44 90 ILE A N 1
ATOM 728 C CA . ILE A 1 90 ? 16.503 5.628 -16.008 1.00 76.44 90 ILE A CA 1
ATOM 729 C C . ILE A 1 90 ? 17.517 5.822 -17.138 1.00 76.44 90 ILE A C 1
ATOM 731 O O . ILE A 1 90 ? 17.132 5.768 -18.311 1.00 76.44 90 ILE A O 1
ATOM 735 N N . LYS A 1 91 ? 18.802 6.018 -16.808 1.00 78.38 91 LYS A N 1
ATOM 736 C CA . LYS A 1 91 ? 19.851 6.160 -17.830 1.00 78.38 91 LYS A CA 1
ATOM 737 C C . LYS A 1 91 ? 20.214 4.820 -18.471 1.00 78.38 91 LYS A C 1
ATOM 739 O O . LYS A 1 91 ? 20.234 4.750 -19.695 1.00 78.38 91 LYS A O 1
ATOM 744 N N . LYS A 1 92 ? 20.467 3.771 -17.679 1.00 80.56 92 LYS A N 1
ATOM 745 C CA . LYS A 1 92 ? 20.929 2.464 -18.190 1.00 80.56 92 LYS A CA 1
ATOM 746 C C . LYS A 1 92 ? 19.907 1.785 -19.096 1.00 80.56 92 LYS A C 1
ATOM 748 O O . LYS A 1 92 ? 20.282 1.238 -20.124 1.00 80.56 92 LYS A O 1
ATOM 753 N N . TYR A 1 93 ? 18.624 1.851 -18.741 1.00 80.62 93 TYR A N 1
ATOM 754 C CA . TYR A 1 93 ? 17.543 1.240 -19.522 1.00 80.62 93 TYR A CA 1
ATOM 755 C C . TYR A 1 93 ? 16.888 2.211 -20.511 1.00 80.62 93 TYR A C 1
ATOM 757 O O . TYR A 1 93 ? 15.849 1.893 -21.086 1.00 80.62 93 TYR A O 1
ATOM 765 N N . TYR A 1 94 ? 17.474 3.397 -20.718 1.00 82.88 94 TYR A N 1
ATOM 766 C CA . TYR A 1 94 ? 17.004 4.391 -21.685 1.00 82.88 94 TYR A CA 1
ATOM 767 C C . TYR A 1 94 ? 15.492 4.668 -21.587 1.00 82.88 94 TYR A C 1
ATOM 769 O O . TYR A 1 94 ? 14.792 4.771 -22.596 1.00 82.88 94 TYR A O 1
ATOM 777 N N . ILE A 1 95 ? 14.972 4.825 -20.364 1.00 82.69 95 ILE A N 1
ATOM 778 C CA . ILE A 1 95 ? 13.529 4.989 -20.101 1.00 82.69 95 ILE A CA 1
ATOM 779 C C . ILE A 1 95 ? 12.912 6.122 -20.934 1.00 82.69 95 ILE A C 1
ATOM 781 O O . ILE A 1 95 ? 11.781 6.010 -21.402 1.00 82.69 95 ILE A O 1
ATOM 785 N N . ASN A 1 96 ? 13.653 7.211 -21.161 1.00 80.00 96 ASN A N 1
ATOM 786 C CA . ASN A 1 96 ? 13.179 8.339 -21.967 1.00 80.00 96 ASN A CA 1
ATOM 787 C C . ASN A 1 96 ? 12.892 7.944 -23.427 1.00 80.00 96 ASN A C 1
ATOM 789 O O . ASN A 1 96 ? 11.920 8.424 -24.011 1.00 80.00 96 ASN A O 1
ATOM 793 N N . GLU A 1 97 ? 13.688 7.042 -24.008 1.00 81.31 97 GLU A N 1
ATOM 794 C CA . GLU A 1 97 ? 13.431 6.495 -25.344 1.00 81.31 97 GLU A CA 1
ATOM 795 C C . GLU A 1 97 ? 12.203 5.579 -25.334 1.00 81.31 97 GLU A C 1
ATOM 797 O O . GLU A 1 97 ? 11.358 5.681 -26.226 1.00 81.31 97 GLU A O 1
ATOM 802 N N . LEU A 1 98 ? 12.044 4.749 -24.294 1.00 85.12 98 LEU A N 1
ATOM 803 C CA . LEU A 1 98 ? 10.866 3.887 -24.126 1.00 85.12 98 LEU A CA 1
ATOM 804 C C . LEU A 1 98 ? 9.570 4.706 -24.022 1.00 85.12 98 LEU A C 1
ATOM 806 O O . LEU A 1 98 ? 8.572 4.362 -24.662 1.00 85.12 98 LEU A O 1
ATOM 810 N N . LYS A 1 99 ? 9.604 5.821 -23.277 1.00 82.12 99 LYS A N 1
ATOM 811 C CA . LYS A 1 99 ? 8.505 6.797 -23.181 1.00 82.12 99 LYS A CA 1
ATOM 812 C C . LYS A 1 99 ? 8.194 7.418 -24.540 1.00 82.12 99 LYS A C 1
ATOM 814 O O . LYS A 1 99 ? 7.059 7.353 -25.009 1.00 82.12 99 LYS A O 1
ATOM 819 N N . LYS A 1 100 ? 9.210 7.967 -25.216 1.00 82.50 100 LYS A N 1
ATOM 820 C CA . LYS A 1 100 ? 9.057 8.643 -26.515 1.00 82.50 100 LYS A CA 1
ATOM 821 C C . LYS A 1 100 ? 8.472 7.721 -27.585 1.00 82.50 100 LYS A C 1
ATOM 823 O O . LYS A 1 100 ? 7.635 8.146 -28.379 1.00 82.50 100 LYS A O 1
ATOM 828 N N . ARG A 1 101 ? 8.892 6.455 -27.590 1.00 85.06 101 ARG A N 1
ATOM 829 C CA . ARG A 1 101 ? 8.423 5.429 -28.531 1.00 85.06 101 ARG A CA 1
ATOM 830 C C . ARG A 1 101 ? 7.112 4.762 -28.104 1.00 85.06 101 ARG A C 1
ATOM 832 O O . ARG A 1 101 ? 6.589 3.953 -28.864 1.00 85.06 101 ARG A O 1
ATOM 839 N N . LYS A 1 102 ? 6.569 5.104 -26.928 1.00 82.75 102 LYS A N 1
ATOM 840 C CA . LYS A 1 102 ? 5.345 4.528 -26.339 1.00 82.75 102 LYS A CA 1
ATOM 841 C C . LYS A 1 102 ? 5.387 3.000 -26.215 1.00 82.75 102 LYS A C 1
ATOM 843 O O . LYS A 1 102 ? 4.372 2.334 -26.403 1.00 82.75 102 LYS A O 1
ATOM 848 N N . TRP A 1 103 ? 6.559 2.443 -25.907 1.00 82.88 103 TRP A N 1
ATOM 849 C CA . TRP A 1 103 ? 6.723 0.996 -25.715 1.00 82.88 103 TRP A CA 1
ATOM 850 C C . TRP A 1 103 ? 6.098 0.512 -24.405 1.00 82.88 103 TRP A C 1
ATOM 852 O O . TRP A 1 103 ? 5.558 -0.589 -24.349 1.00 82.88 103 TRP A O 1
ATOM 862 N N . ILE A 1 104 ? 6.126 1.357 -23.373 1.00 84.19 104 ILE A N 1
ATOM 863 C CA . ILE A 1 104 ? 5.551 1.076 -22.056 1.00 84.19 104 ILE A CA 1
ATOM 864 C C . ILE A 1 104 ? 4.481 2.127 -21.759 1.00 84.19 104 ILE A C 1
ATOM 866 O O . ILE A 1 104 ? 4.689 3.322 -21.978 1.00 84.19 104 ILE A O 1
ATOM 870 N N . LYS A 1 105 ? 3.327 1.679 -21.255 1.00 81.75 105 LYS A N 1
ATOM 871 C CA . LYS A 1 105 ? 2.302 2.561 -20.686 1.00 81.75 105 LYS A CA 1
ATOM 872 C C . LYS A 1 105 ? 2.597 2.754 -19.203 1.00 81.75 105 LYS A C 1
ATOM 874 O O . LYS A 1 105 ? 2.212 1.918 -18.391 1.00 81.75 105 LYS A O 1
ATOM 879 N N . PHE A 1 106 ? 3.288 3.838 -18.878 1.00 82.12 106 PHE A N 1
ATOM 880 C CA . PHE A 1 106 ? 3.569 4.199 -17.493 1.00 82.12 106 PHE A CA 1
ATOM 881 C C . PHE A 1 106 ? 2.287 4.654 -16.795 1.00 82.12 106 PHE A C 1
ATOM 883 O O . PHE A 1 106 ? 1.514 5.432 -17.359 1.00 82.12 106 PHE A O 1
ATOM 890 N N . LYS A 1 107 ? 2.047 4.155 -15.580 1.00 82.31 107 LYS A N 1
ATOM 891 C CA . LYS A 1 107 ? 0.876 4.548 -14.779 1.00 82.31 107 LYS A CA 1
ATOM 892 C C . LYS A 1 107 ? 1.030 5.966 -14.233 1.00 82.31 107 LYS A C 1
ATOM 894 O O . LYS A 1 107 ? 0.059 6.713 -14.188 1.00 82.31 107 LYS A O 1
ATOM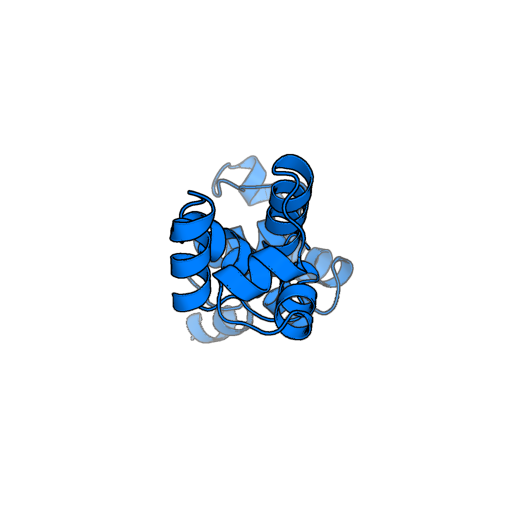 899 N N . ASP A 1 108 ? 2.251 6.316 -13.837 1.00 80.56 108 ASP A N 1
ATOM 900 C CA . ASP A 1 108 ? 2.633 7.645 -13.370 1.00 80.56 108 ASP A CA 1
ATOM 901 C C . ASP A 1 108 ? 4.040 7.966 -13.885 1.00 80.56 108 ASP A C 1
ATOM 903 O O . ASP A 1 108 ? 5.020 7.320 -13.520 1.00 80.56 108 ASP A O 1
ATOM 907 N N . GLU A 1 109 ? 4.137 8.948 -14.781 1.00 77.62 109 GLU A N 1
ATOM 908 C CA . GLU A 1 109 ? 5.409 9.362 -15.378 1.00 77.62 109 GLU A CA 1
ATOM 909 C C . GLU A 1 109 ? 6.227 10.313 -14.495 1.00 77.62 109 GLU A C 1
ATOM 911 O O . GLU A 1 109 ? 7.373 10.614 -14.848 1.00 77.62 109 GLU A O 1
ATOM 916 N N . THR A 1 110 ? 5.647 10.789 -13.391 1.00 79.69 110 THR A N 1
ATOM 917 C CA . THR A 1 110 ? 6.287 11.690 -12.425 1.00 79.69 110 THR A CA 1
ATOM 918 C C . THR A 1 110 ? 6.877 10.937 -11.235 1.00 79.69 110 THR A C 1
ATOM 920 O O . THR A 1 110 ? 7.863 11.392 -10.657 1.00 79.69 110 THR A O 1
ATOM 923 N N . ASP A 1 111 ? 6.325 9.766 -10.905 1.00 82.25 111 ASP A N 1
ATOM 924 C CA . ASP A 1 111 ? 6.824 8.894 -9.842 1.00 82.25 111 ASP A CA 1
ATOM 925 C C . ASP A 1 111 ? 7.896 7.927 -10.376 1.00 82.25 111 ASP A C 1
ATOM 927 O O . ASP A 1 111 ? 7.617 6.942 -11.059 1.00 82.25 111 ASP A O 1
ATOM 931 N N . GLU A 1 112 ? 9.153 8.196 -10.026 1.00 83.56 112 GLU A N 1
ATOM 932 C CA . GLU A 1 112 ? 10.314 7.375 -10.391 1.00 83.56 112 GLU A CA 1
ATOM 933 C C . GLU A 1 112 ? 10.200 5.923 -9.922 1.00 83.56 112 GLU A C 1
ATOM 935 O O . GLU A 1 112 ? 10.611 5.012 -10.643 1.00 83.56 112 GLU A O 1
ATOM 940 N N . LEU A 1 113 ? 9.607 5.683 -8.748 1.00 85.19 113 LEU A N 1
ATOM 941 C CA . LEU A 1 113 ? 9.398 4.326 -8.246 1.00 85.19 113 LEU A CA 1
ATOM 942 C C . LEU A 1 113 ? 8.348 3.612 -9.088 1.00 85.19 113 LEU A C 1
ATOM 944 O O . LEU A 1 113 ? 8.509 2.435 -9.400 1.00 85.19 113 LEU A O 1
ATOM 948 N N . GLN A 1 114 ? 7.298 4.326 -9.502 1.00 85.62 114 GLN A N 1
ATOM 949 C CA . GLN A 1 114 ? 6.278 3.759 -10.379 1.00 85.62 114 GLN A CA 1
ATOM 950 C C . GLN A 1 114 ? 6.844 3.413 -11.758 1.00 85.62 114 GLN A C 1
ATOM 952 O O . GLN A 1 114 ? 6.551 2.336 -12.271 1.00 85.62 114 GLN A O 1
ATOM 957 N N . ILE A 1 115 ? 7.704 4.268 -12.318 1.00 85.69 115 ILE A N 1
ATOM 958 C CA . ILE A 1 115 ? 8.420 3.992 -13.572 1.00 85.69 115 ILE A CA 1
ATOM 959 C C . ILE A 1 115 ? 9.252 2.713 -13.460 1.00 85.69 115 ILE A C 1
ATOM 961 O O . ILE A 1 115 ? 9.253 1.903 -14.385 1.00 85.69 115 ILE A O 1
ATOM 965 N N . CYS A 1 116 ? 9.950 2.521 -12.339 1.00 84.25 116 CYS A N 1
ATOM 966 C CA . CYS A 1 116 ? 10.758 1.324 -12.115 1.00 84.25 116 CYS A CA 1
ATOM 967 C C . CYS A 1 116 ? 9.893 0.068 -12.021 1.00 84.25 116 CYS A C 1
ATOM 969 O O . CYS A 1 116 ? 10.206 -0.922 -12.674 1.00 84.25 116 CYS A O 1
ATOM 971 N N . ILE A 1 117 ? 8.783 0.126 -11.278 1.00 86.38 117 ILE A N 1
ATOM 972 C CA . ILE A 1 117 ? 7.812 -0.977 -11.209 1.00 86.38 117 ILE A CA 1
ATOM 973 C C . ILE A 1 117 ? 7.285 -1.305 -12.605 1.00 86.38 117 ILE A C 1
ATOM 975 O O . ILE A 1 117 ? 7.288 -2.463 -12.999 1.00 86.38 117 ILE A O 1
ATOM 979 N N . ASP A 1 118 ? 6.877 -0.295 -13.375 1.00 87.25 118 ASP A N 1
ATOM 980 C CA . ASP A 1 118 ? 6.320 -0.508 -14.711 1.00 87.25 118 ASP A CA 1
ATOM 981 C C . ASP A 1 118 ? 7.373 -1.085 -15.684 1.00 87.25 118 ASP A C 1
ATOM 983 O O . ASP A 1 118 ? 7.027 -1.879 -16.561 1.00 87.25 118 ASP A O 1
ATOM 987 N N . LEU A 1 119 ? 8.659 -0.741 -15.517 1.00 86.44 119 LEU A N 1
ATOM 988 C CA . LEU A 1 119 ? 9.757 -1.359 -16.268 1.00 86.44 119 LEU A CA 1
ATOM 989 C C . LEU A 1 119 ? 9.970 -2.826 -15.859 1.00 86.44 119 LEU A C 1
ATOM 991 O O . LEU A 1 119 ? 10.067 -3.681 -16.737 1.00 86.44 119 LEU A O 1
ATOM 995 N N . LEU A 1 120 ? 10.019 -3.135 -14.561 1.00 86.06 120 LEU A N 1
ATOM 996 C CA . LEU A 1 120 ? 10.139 -4.513 -14.062 1.00 86.06 120 LEU A CA 1
ATOM 997 C C . LEU A 1 120 ? 8.954 -5.377 -14.531 1.00 86.06 120 LEU A C 1
ATOM 999 O O . LEU A 1 120 ? 9.148 -6.486 -15.032 1.00 86.06 120 LEU A O 1
ATOM 1003 N N . ASP A 1 121 ? 7.737 -4.829 -14.472 1.00 87.12 121 ASP A N 1
ATOM 1004 C CA . ASP A 1 121 ? 6.502 -5.453 -14.958 1.00 87.12 121 ASP A 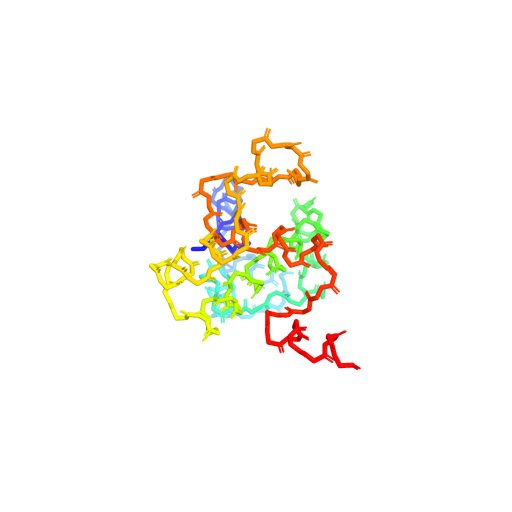CA 1
ATOM 1005 C C . ASP A 1 121 ? 6.538 -5.719 -16.471 1.00 87.12 121 ASP A C 1
ATOM 1007 O O . ASP A 1 121 ? 5.989 -6.727 -16.937 1.00 87.12 121 ASP A O 1
ATOM 1011 N N . PHE A 1 122 ? 7.144 -4.813 -17.246 1.00 86.06 122 PHE A N 1
ATOM 1012 C CA . PHE A 1 122 ? 7.334 -4.960 -18.690 1.00 86.06 122 PHE A CA 1
ATOM 1013 C C . PHE A 1 122 ? 8.364 -6.046 -19.011 1.00 86.06 122 PHE A C 1
ATOM 1015 O O . PHE A 1 122 ? 8.103 -6.900 -19.857 1.00 86.06 122 PHE A O 1
ATOM 1022 N N . LEU A 1 123 ? 9.494 -6.046 -18.300 1.00 85.00 123 LEU A N 1
ATOM 1023 C CA . LEU A 1 123 ? 10.569 -7.028 -18.456 1.00 85.00 123 LEU A CA 1
ATOM 1024 C C . LEU A 1 123 ? 10.222 -8.405 -17.863 1.00 85.00 123 LEU A C 1
ATOM 1026 O O . LEU A 1 123 ? 10.902 -9.378 -18.171 1.00 85.00 123 LEU A O 1
ATOM 1030 N N . LYS A 1 124 ? 9.163 -8.504 -17.046 1.00 85.75 124 LYS A N 1
ATOM 1031 C CA . LYS A 1 124 ? 8.738 -9.730 -16.341 1.00 85.75 124 LYS A CA 1
ATOM 1032 C C . LYS A 1 124 ? 9.812 -10.295 -15.410 1.00 85.75 124 LYS A C 1
ATOM 1034 O O . LYS A 1 124 ? 9.942 -11.508 -15.265 1.00 85.75 124 LYS A O 1
ATOM 1039 N N . ILE A 1 125 ? 10.538 -9.407 -14.739 1.00 84.81 125 ILE A N 1
ATOM 1040 C CA . ILE A 1 125 ? 11.596 -9.755 -13.786 1.00 84.81 125 ILE A CA 1
ATOM 1041 C C . ILE A 1 125 ? 11.248 -9.262 -12.383 1.00 84.81 125 ILE A C 1
ATOM 1043 O O . ILE A 1 125 ? 10.519 -8.287 -12.213 1.00 84.81 125 ILE A O 1
ATOM 1047 N N . LYS A 1 126 ? 11.777 -9.957 -11.373 1.00 77.69 126 LYS A N 1
ATOM 1048 C CA . LYS A 1 126 ? 11.571 -9.614 -9.962 1.00 77.69 126 LYS A CA 1
ATOM 1049 C C . LYS A 1 126 ? 12.332 -8.344 -9.564 1.00 77.69 126 LYS A C 1
ATOM 1051 O O . LYS A 1 126 ? 11.778 -7.496 -8.876 1.00 77.69 126 LYS A O 1
ATOM 1056 N N . ASP A 1 127 ? 13.583 -8.246 -9.990 1.00 78.50 127 ASP A N 1
ATOM 1057 C CA . ASP A 1 127 ? 14.515 -7.159 -9.696 1.00 78.50 127 ASP A CA 1
ATOM 1058 C C 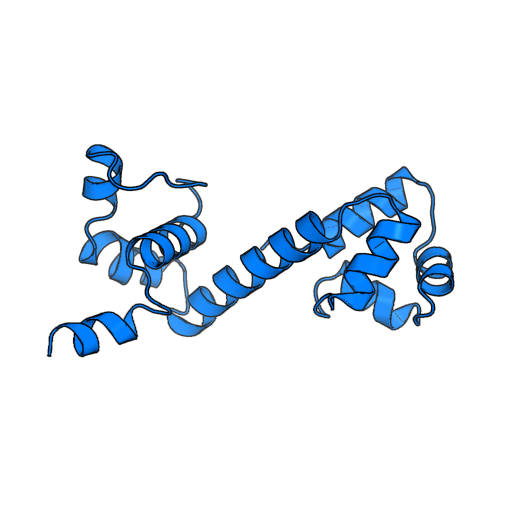. ASP A 1 127 ? 15.557 -7.078 -10.827 1.00 78.50 127 ASP A C 1
ATOM 1060 O O . ASP A 1 127 ? 15.676 -8.000 -11.647 1.00 78.50 127 ASP A O 1
ATOM 1064 N N . PHE A 1 128 ? 16.296 -5.967 -10.917 1.00 75.31 128 PHE A N 1
ATOM 1065 C CA . PHE A 1 128 ? 17.265 -5.786 -12.003 1.00 75.31 128 PHE A CA 1
ATOM 1066 C C . PHE A 1 128 ? 18.542 -6.631 -11.833 1.00 75.31 128 PHE A C 1
ATOM 1068 O O . PHE A 1 128 ? 19.331 -6.704 -12.776 1.00 75.31 128 PHE A O 1
ATOM 1075 N N . GLU A 1 129 ? 18.748 -7.303 -10.692 1.00 74.19 129 GLU A N 1
ATOM 1076 C CA . GLU A 1 129 ? 19.864 -8.246 -10.499 1.00 74.19 129 GLU A CA 1
ATOM 1077 C C . GLU A 1 129 ? 19.665 -9.559 -11.265 1.00 74.19 129 GLU A C 1
ATOM 1079 O O . GLU A 1 129 ? 20.619 -10.309 -11.484 1.00 74.19 129 GLU A O 1
ATOM 1084 N N . VAL A 1 130 ? 18.429 -9.858 -11.673 1.00 75.69 130 VAL A N 1
ATOM 1085 C CA . VAL A 1 130 ? 18.126 -11.033 -12.496 1.00 75.69 130 VAL A CA 1
ATOM 1086 C C . VAL A 1 130 ? 18.571 -10.830 -13.947 1.00 75.69 130 VAL A C 1
ATOM 1088 O O . VAL A 1 130 ? 18.902 -11.809 -14.608 1.00 75.69 130 VAL A O 1
ATOM 1091 N N . VAL A 1 131 ? 18.644 -9.586 -14.441 1.00 74.12 131 VAL A N 1
ATOM 1092 C CA . VAL A 1 131 ? 18.949 -9.295 -15.857 1.00 74.12 131 VAL A CA 1
ATOM 1093 C C . VAL A 1 131 ? 20.274 -9.922 -16.315 1.00 74.12 131 VAL A C 1
ATOM 1095 O O . VAL A 1 131 ? 20.238 -10.667 -17.289 1.00 74.12 131 VAL A O 1
ATOM 1098 N N . PRO A 1 132 ? 21.411 -9.749 -15.608 1.00 70.44 132 PRO A N 1
ATOM 1099 C CA . PRO A 1 132 ? 22.676 -10.356 -16.028 1.00 70.44 132 PRO A CA 1
ATOM 1100 C C . PRO A 1 132 ? 22.664 -11.891 -16.020 1.00 70.44 132 PRO A C 1
ATOM 1102 O O . PRO A 1 132 ? 23.438 -12.505 -16.737 1.00 70.44 132 PRO A O 1
ATOM 1105 N N . LYS A 1 133 ? 21.794 -12.519 -15.215 1.00 72.75 133 LYS A N 1
ATOM 1106 C CA . LYS A 1 133 ? 21.687 -13.985 -15.091 1.00 72.75 133 LYS A CA 1
ATOM 1107 C C . LYS A 1 133 ? 20.814 -14.618 -16.177 1.00 72.75 133 LYS A C 1
ATOM 1109 O O . LYS A 1 133 ? 20.784 -15.836 -16.287 1.00 72.75 133 LYS A O 1
ATOM 1114 N N . LEU A 1 134 ? 20.046 -13.811 -16.909 1.00 66.56 134 LEU A N 1
ATOM 1115 C CA . LEU A 1 134 ? 19.207 -14.260 -18.026 1.00 66.56 134 LEU A CA 1
ATOM 1116 C C . LEU A 1 134 ? 19.918 -14.137 -19.381 1.00 66.56 134 LEU A C 1
ATOM 1118 O O . LEU A 1 134 ? 19.402 -14.636 -20.377 1.00 66.56 134 LEU A O 1
ATOM 1122 N N . GLU A 1 135 ? 21.054 -13.439 -19.419 1.00 60.53 135 GLU A N 1
ATOM 1123 C CA . GLU A 1 135 ? 21.885 -13.258 -20.615 1.00 60.53 135 GLU A CA 1
ATOM 1124 C C . GLU A 1 135 ? 22.984 -14.336 -20.752 1.00 60.53 135 GLU A C 1
ATOM 1126 O O . GLU A 1 135 ? 23.713 -14.325 -21.744 1.00 60.53 135 GLU A O 1
ATOM 1131 N N . GLU A 1 136 ? 23.080 -15.267 -19.790 1.00 49.50 136 GLU A N 1
ATOM 1132 C CA . GLU A 1 136 ? 23.896 -16.499 -19.843 1.00 49.50 136 GLU A CA 1
ATOM 1133 C C . GLU A 1 136 ? 23.117 -17.676 -20.451 1.00 49.50 136 GLU A C 1
ATOM 1135 O O . GLU A 1 136 ? 23.722 -18.414 -21.266 1.00 49.50 136 GLU A O 1
#

Secondary structure (DSSP, 8-state):
---HHHHHHHHHHHTT--HHHHHHHHTS-HHHHHHHHTT-SPPPHHHHHHHHHHH---HHHHHHHHHHHHHHHHHHHHH-SHHHHIIIIITTTTHHHHHHTT-S--S-SS-HHHHHHHHHHHHT-SSTTSHHHH--

Foldseek 3Di:
DDACLCVVVVQCVVVVHDLCRVCVQLVHHSVVSVCNNVVNDQQDLSNLVSCCVVRVPHSVVNVVRSVLVVQLVVCCVVQVDPVSLCVPPCVVVVLVVCVVVVVFDQPDPVDSSSSLVSVCVSVVHPDCVCVVVVVD

Solvent-accessible surface area (backbone atoms only — not comparable to full-atom values): 7870 Å² total; per-residue (Å²): 136,70,46,49,21,53,58,52,47,55,49,29,62,74,66,73,47,53,65,58,59,53,13,56,77,71,75,47,51,51,68,57,42,53,32,32,46,68,59,74,44,86,81,46,74,67,54,29,47,52,47,17,75,77,67,70,51,54,34,70,56,47,50,50,40,44,49,54,35,52,57,46,51,51,50,39,67,74,51,63,46,72,70,49,42,48,57,61,46,40,57,72,69,40,44,68,57,38,54,75,70,59,76,56,88,62,92,39,89,84,43,67,59,50,42,50,51,48,48,32,64,70,72,71,46,96,52,81,80,53,55,74,71,72,76,112

pLDDT: mean 87.12, std 8.5, range [49.5, 96.81]

Nearest PDB structures (foldseek):
  2icp-assembly1_A  TM=9.595E-01  e=4.430E-03  Escherichia coli CFT073
  3cec-assembly1_A  TM=9.387E-01  e=4.916E-03  Nostoc punctiforme PCC 73102
  6cf1-assembly1_B  TM=9.200E-01  e=6.053E-03  Proteus vulgaris
  6cf1-assembly1_A  TM=9.223E-01  e=1.130E-02  Proteus vulgaris
  6f8h-assembly2_C-3  TM=8.664E-01  e=1.321E-02  Pseudomonas putida

Sequence (136 aa):
MIYFGKYLKDYLEYSNISQTEFAMRMGITQKHMNEILNGKTNITLEMAANIERLTGIKSSFIISVENSRILKESILKEYGNLQHIKEEIIKKYYINELKKRKWIKFKDETDELQICIDLLDFLKIKDFEVVPKLEE

Mean predicted aligned error: 5.98 Å

Radius of gyration: 18.55 Å; Cα contacts (8 Å, |Δi|>4): 117; chains: 1; bounding box: 42×28×48 Å